Protein AF-A0A9D8LDS7-F1 (afdb_monomer_lite)

Sequence (123 aa):
MAQVLAFQNREGFHMGLRALAYEQAMSDPINEALVLYTGFGTSPFPRAKTPHLVQRFGSAKGAELKQRILDLLEELQQPVEALEVRSRKSLTERAIEQLQPRHPELDDSGLKALAWTYSFGLR

pLDDT: mean 78.14, std 19.86, range [33.81, 95.12]

Foldseek 3Di:
DDDDDDDDDDDPDPPPVVVVVVVCLPQPCLLVLLCQQQVPPNDPGGERNLVSLCVPVNDPVSVVSSVVNVVLLVQLPPDQPDPDDPDLLSSLVSSLVVSCVVCVSHDPSNSVSSSRCSSHPYD

Structure (mmCIF, N/CA/C/O backbone):
data_AF-A0A9D8LDS7-F1
#
_entry.id   AF-A0A9D8LDS7-F1
#
loop_
_atom_site.group_PDB
_atom_site.id
_atom_site.type_symbol
_atom_site.label_atom_id
_atom_site.label_alt_id
_atom_site.label_comp_id
_atom_site.label_asym_id
_atom_site.label_entity_id
_atom_site.label_seq_id
_atom_site.pdbx_PDB_ins_code
_atom_site.Cartn_x
_atom_site.Cartn_y
_atom_site.Cartn_z
_atom_site.occupancy
_atom_site.B_iso_or_equiv
_atom_site.auth_seq_id
_atom_site.auth_comp_id
_atom_site.auth_asym_id
_atom_site.auth_atom_id
_atom_site.pdbx_PDB_model_num
ATOM 1 N N . MET A 1 1 ? -40.772 -50.338 5.443 1.00 35.41 1 MET A N 1
ATOM 2 C CA . MET A 1 1 ? -40.488 -50.702 4.036 1.00 35.41 1 MET A CA 1
ATOM 3 C C . MET A 1 1 ? -40.051 -49.421 3.332 1.00 35.41 1 MET A C 1
ATOM 5 O O . MET A 1 1 ? -40.853 -48.506 3.276 1.00 35.41 1 MET A O 1
ATOM 9 N N . ALA A 1 2 ? -38.735 -49.198 3.234 1.00 35.84 2 ALA A N 1
ATOM 10 C CA . ALA A 1 2 ? -37.897 -49.279 2.011 1.00 35.84 2 ALA A CA 1
ATOM 11 C C . ALA A 1 2 ? -37.643 -47.854 1.451 1.00 35.84 2 ALA A C 1
ATOM 13 O O . ALA A 1 2 ? -38.589 -47.184 1.068 1.00 35.84 2 ALA A O 1
ATOM 14 N N . GLN A 1 3 ? -36.480 -47.241 1.726 1.00 40.62 3 GLN A N 1
ATOM 15 C CA . GLN A 1 3 ? -35.212 -47.267 0.950 1.00 40.62 3 GLN A CA 1
ATOM 16 C C . GLN A 1 3 ? -35.325 -46.575 -0.429 1.00 40.62 3 GLN A C 1
ATOM 18 O O . GLN A 1 3 ? -36.134 -46.991 -1.242 1.00 40.62 3 GLN A O 1
ATOM 23 N N . VAL A 1 4 ? -34.717 -45.389 -0.621 1.00 43.78 4 VAL A N 1
ATOM 24 C CA . VAL A 1 4 ? -33.330 -45.097 -1.096 1.00 43.78 4 VAL A CA 1
ATOM 25 C C . VAL A 1 4 ? -33.193 -45.141 -2.630 1.00 43.78 4 VAL A C 1
ATOM 27 O O . VAL A 1 4 ? -33.436 -46.181 -3.224 1.00 43.78 4 VAL A O 1
ATOM 30 N N . LEU A 1 5 ? -32.767 -44.007 -3.225 1.00 36.94 5 LEU A N 1
ATOM 31 C CA . LEU A 1 5 ? -31.759 -43.804 -4.304 1.00 36.94 5 LEU A CA 1
ATOM 32 C C . LEU A 1 5 ? -32.061 -42.475 -5.036 1.00 36.94 5 LEU A C 1
ATOM 34 O O . LEU A 1 5 ? -33.084 -42.328 -5.687 1.00 36.94 5 LEU A O 1
ATOM 38 N N . ALA A 1 6 ? -31.327 -41.399 -4.746 1.00 45.00 6 ALA A N 1
ATOM 39 C CA . ALA A 1 6 ? -30.059 -41.027 -5.383 1.00 45.00 6 ALA A CA 1
ATOM 40 C C . ALA A 1 6 ? -30.224 -40.478 -6.811 1.00 45.00 6 ALA A C 1
ATOM 42 O O . ALA A 1 6 ? -30.328 -41.233 -7.770 1.00 45.00 6 ALA A O 1
ATOM 43 N N . PHE A 1 7 ? -30.098 -39.156 -6.949 1.00 33.81 7 PHE A N 1
ATOM 44 C CA . PHE A 1 7 ? -29.399 -38.586 -8.097 1.00 33.81 7 PHE A CA 1
ATOM 45 C C . PHE A 1 7 ? -28.642 -37.328 -7.661 1.00 33.81 7 PHE A C 1
ATOM 47 O O . PHE A 1 7 ? -29.207 -36.255 -7.466 1.00 33.81 7 PHE A O 1
ATOM 54 N N . GLN A 1 8 ? -27.341 -37.505 -7.441 1.00 49.31 8 GLN A N 1
ATOM 55 C CA . GLN A 1 8 ? -26.378 -36.416 -7.493 1.00 49.31 8 GLN A CA 1
ATOM 56 C C . GLN A 1 8 ? -26.199 -36.008 -8.959 1.00 49.31 8 GLN A C 1
ATOM 58 O O . GLN A 1 8 ? -25.966 -36.867 -9.803 1.00 49.31 8 GLN A O 1
ATOM 63 N N . ASN A 1 9 ? -26.220 -34.709 -9.230 1.00 39.31 9 ASN A N 1
ATOM 64 C CA . ASN A 1 9 ? -25.269 -34.045 -10.127 1.00 39.31 9 ASN A CA 1
ATOM 65 C C . ASN A 1 9 ? -25.379 -32.546 -9.821 1.00 39.31 9 ASN A C 1
ATOM 67 O O . ASN A 1 9 ? -26.380 -31.916 -10.135 1.00 39.31 9 ASN A O 1
ATOM 71 N N . ARG A 1 10 ? -24.566 -32.028 -8.889 1.00 49.06 10 ARG A N 1
ATOM 72 C CA . ARG A 1 10 ? -23.235 -31.455 -9.164 1.00 49.06 10 ARG A CA 1
ATOM 73 C C . ARG A 1 10 ? -23.289 -30.513 -10.361 1.00 49.06 10 ARG A C 1
ATOM 75 O O . ARG A 1 10 ? -22.922 -30.945 -11.424 1.00 49.06 10 ARG A O 1
ATOM 82 N N . GLU A 1 11 ? -23.743 -29.277 -10.177 1.00 42.41 11 GLU A N 1
ATOM 83 C CA . GLU A 1 11 ? -23.432 -28.128 -11.050 1.00 42.41 11 GLU A CA 1
ATOM 84 C C . GLU A 1 11 ? -23.834 -26.849 -10.288 1.00 42.41 11 GLU A C 1
ATOM 86 O O . GLU A 1 11 ? -24.817 -26.185 -10.598 1.00 42.41 11 GLU A O 1
ATOM 91 N N . GLY A 1 12 ? -23.147 -26.546 -9.183 1.00 41.53 12 GLY A N 1
ATOM 92 C CA . GLY A 1 12 ? -23.509 -25.377 -8.364 1.00 41.53 12 GLY A CA 1
ATOM 93 C C . GLY A 1 12 ? -22.401 -24.783 -7.503 1.00 41.53 12 GLY A C 1
ATOM 94 O O . GLY A 1 12 ? -22.631 -23.789 -6.826 1.00 41.53 12 GLY A O 1
ATOM 95 N N . PHE A 1 13 ? -21.192 -25.353 -7.516 1.00 40.03 13 PHE A N 1
ATOM 96 C CA . PHE A 1 13 ? -20.132 -24.942 -6.587 1.00 40.03 13 PHE A CA 1
ATOM 97 C C . PHE A 1 13 ? -19.169 -23.876 -7.132 1.00 40.03 13 PHE A C 1
ATOM 99 O O . PHE A 1 13 ? -18.348 -23.364 -6.378 1.00 40.03 13 PHE A O 1
ATOM 106 N N . HIS A 1 14 ? -19.280 -23.486 -8.407 1.00 43.53 14 HIS A N 1
ATOM 107 C CA . HIS A 1 14 ? -18.318 -22.565 -9.033 1.00 43.53 14 HIS A CA 1
ATOM 108 C C . HIS A 1 14 ? -18.862 -21.174 -9.378 1.00 43.53 14 HIS A C 1
ATOM 110 O O . HIS A 1 14 ? -18.078 -20.301 -9.742 1.00 43.53 14 HIS A O 1
ATOM 116 N N . MET A 1 15 ? -20.164 -20.918 -9.217 1.00 40.06 15 MET A N 1
ATOM 117 C CA . MET A 1 15 ? -20.760 -19.631 -9.612 1.00 40.06 15 MET A CA 1
ATOM 118 C C . MET A 1 15 ? -21.112 -18.698 -8.438 1.00 40.06 15 MET A C 1
ATOM 120 O O . MET A 1 15 ? -21.478 -17.553 -8.671 1.00 40.06 15 MET A O 1
ATOM 124 N N . GLY A 1 16 ? -20.953 -19.147 -7.184 1.00 36.31 16 GLY A N 1
ATOM 125 C CA . GLY A 1 16 ? -21.208 -18.332 -5.983 1.00 36.31 16 GLY A CA 1
ATOM 126 C C . GLY A 1 16 ? -19.981 -17.600 -5.421 1.00 36.31 16 GLY A C 1
ATOM 127 O O . GLY A 1 16 ? -20.118 -16.515 -4.864 1.00 36.31 16 GLY A O 1
ATOM 128 N N . LEU A 1 17 ? -18.766 -18.138 -5.610 1.00 46.75 17 LEU A N 1
ATOM 129 C CA . LEU A 1 17 ? -17.541 -17.512 -5.081 1.00 46.75 17 LEU A CA 1
ATOM 130 C C . LEU A 1 17 ? -17.205 -16.186 -5.777 1.00 46.75 17 LEU A C 1
ATOM 132 O O . LEU A 1 17 ? -16.654 -15.279 -5.160 1.00 46.75 17 LEU A O 1
ATOM 136 N N . ARG A 1 18 ? -17.555 -16.057 -7.061 1.00 47.72 18 ARG A N 1
ATOM 137 C CA . ARG A 1 18 ? -17.226 -14.871 -7.861 1.00 47.72 18 ARG A CA 1
ATOM 138 C C . ARG A 1 18 ? -18.157 -13.687 -7.580 1.00 47.72 18 ARG A C 1
ATOM 140 O O . ARG A 1 18 ? -17.716 -12.550 -7.677 1.00 47.72 18 ARG A O 1
ATOM 147 N N . ALA A 1 19 ? -19.413 -13.946 -7.209 1.00 40.34 19 ALA A N 1
ATOM 148 C CA . ALA A 1 19 ? -20.389 -12.906 -6.878 1.00 40.34 19 ALA A CA 1
ATOM 149 C C . ALA A 1 19 ? -20.170 -12.336 -5.466 1.00 40.34 19 ALA A C 1
ATOM 151 O O . ALA A 1 19 ? -20.202 -11.123 -5.299 1.00 40.34 19 ALA A O 1
ATOM 152 N N . LEU A 1 20 ? -19.816 -13.177 -4.483 1.00 46.88 20 LEU A N 1
ATOM 153 C CA . LEU A 1 20 ? -19.414 -12.702 -3.151 1.00 46.88 20 LEU A CA 1
ATOM 154 C C . LEU A 1 20 ? -18.113 -11.885 -3.198 1.00 46.88 20 LEU A C 1
ATOM 156 O O . LEU A 1 20 ? -18.009 -10.875 -2.510 1.00 46.88 20 LEU A O 1
ATOM 160 N N . ALA A 1 21 ? -17.156 -12.260 -4.055 1.00 48.22 21 ALA A N 1
ATOM 161 C CA . ALA A 1 21 ? -15.966 -11.448 -4.315 1.00 48.22 21 ALA A CA 1
ATOM 162 C C . ALA A 1 21 ? -16.307 -10.088 -4.959 1.00 48.22 21 ALA A C 1
ATOM 164 O O . ALA A 1 21 ? -15.632 -9.101 -4.694 1.00 48.22 21 ALA A O 1
ATOM 165 N N . TYR A 1 22 ? -17.367 -10.019 -5.771 1.00 42.53 22 TYR A N 1
ATOM 166 C CA . TYR A 1 22 ? -17.815 -8.784 -6.423 1.00 42.53 22 TYR A CA 1
ATOM 167 C C . TYR A 1 22 ? -18.634 -7.877 -5.487 1.00 42.53 22 TYR A C 1
ATOM 169 O O . TYR A 1 22 ? -18.495 -6.660 -5.541 1.00 42.53 22 TYR A O 1
ATOM 177 N N . GLU A 1 23 ? -19.438 -8.436 -4.577 1.00 37.78 23 GLU A N 1
ATOM 178 C CA . GLU A 1 23 ? -20.122 -7.657 -3.530 1.00 37.78 23 GLU A CA 1
ATOM 179 C C . GLU A 1 23 ? -19.160 -7.196 -2.418 1.00 37.78 23 GLU A C 1
ATOM 181 O O . GLU A 1 23 ? -19.340 -6.112 -1.865 1.00 37.78 23 GLU A O 1
ATOM 186 N N . GLN A 1 24 ? -18.080 -7.944 -2.148 1.00 46.25 24 GLN A N 1
ATOM 187 C CA . GLN A 1 24 ? -16.945 -7.462 -1.343 1.00 46.25 24 GLN A CA 1
ATOM 188 C C . GLN A 1 24 ? -16.049 -6.458 -2.090 1.00 46.25 24 GLN A C 1
ATOM 190 O O . GLN A 1 24 ? -15.327 -5.702 -1.447 1.00 46.25 24 GLN A O 1
ATOM 195 N N . ALA A 1 25 ? -16.141 -6.379 -3.423 1.00 43.91 25 ALA A N 1
ATOM 196 C CA . ALA A 1 25 ? -15.493 -5.347 -4.238 1.00 43.91 25 ALA A CA 1
ATOM 197 C C . ALA A 1 25 ? -16.201 -3.976 -4.170 1.00 43.91 25 ALA A C 1
ATOM 199 O O . ALA A 1 25 ? -15.886 -3.071 -4.945 1.00 43.91 25 ALA A O 1
ATOM 200 N N . MET A 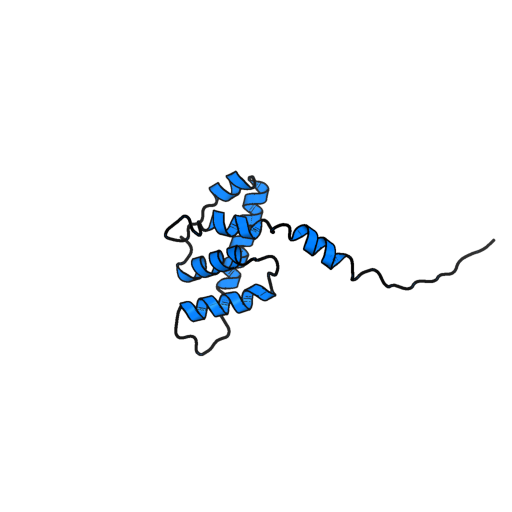1 26 ? -17.101 -3.772 -3.201 1.00 46.72 26 MET A N 1
ATOM 201 C CA . MET A 1 26 ? -17.340 -2.454 -2.603 1.00 46.72 26 MET A CA 1
ATOM 202 C C . MET A 1 26 ? -16.056 -2.001 -1.884 1.00 46.72 26 MET A C 1
ATOM 204 O O . MET A 1 26 ? -15.976 -2.053 -0.665 1.00 46.72 26 MET A O 1
ATOM 208 N N . SER A 1 27 ? -15.047 -1.617 -2.679 1.00 65.12 27 SER A N 1
ATOM 209 C CA . SER A 1 27 ? -13.723 -1.103 -2.302 1.00 65.12 27 SER A CA 1
ATOM 210 C C . SER A 1 27 ? -13.118 -1.794 -1.073 1.00 65.12 27 SER A C 1
ATOM 212 O O . SER A 1 27 ? -13.310 -1.316 0.046 1.00 65.12 27 SER A O 1
ATOM 214 N N . ASP A 1 28 ? -12.354 -2.883 -1.268 1.00 82.94 28 ASP A N 1
ATOM 215 C CA . ASP A 1 28 ? -11.640 -3.536 -0.158 1.00 82.94 28 ASP A CA 1
ATOM 216 C C . ASP A 1 28 ? -10.911 -2.459 0.675 1.00 82.94 28 ASP A C 1
ATOM 218 O O . ASP A 1 28 ? -10.214 -1.603 0.103 1.00 82.94 28 ASP A O 1
ATOM 222 N N . PRO A 1 29 ? -11.092 -2.449 2.012 1.00 91.31 29 PRO A N 1
ATOM 223 C CA . PRO A 1 29 ? -10.555 -1.405 2.879 1.00 91.31 29 PRO A CA 1
ATOM 224 C C . PRO A 1 29 ? -9.030 -1.293 2.810 1.00 91.31 29 PRO A C 1
ATOM 226 O O . PRO A 1 29 ? -8.486 -0.291 3.272 1.00 91.31 29 PRO A O 1
ATOM 229 N N . ILE A 1 30 ? -8.331 -2.279 2.235 1.00 93.38 30 ILE A N 1
ATOM 230 C CA . ILE A 1 30 ? -6.888 -2.236 2.017 1.00 93.38 30 ILE A CA 1
ATOM 231 C C . ILE A 1 30 ? -6.454 -1.045 1.158 1.00 93.38 30 ILE A C 1
ATOM 233 O O . ILE A 1 30 ? -5.419 -0.456 1.452 1.00 93.38 30 ILE A O 1
ATOM 237 N N . ASN A 1 31 ? -7.241 -0.633 0.159 1.00 92.81 31 ASN A N 1
ATOM 238 C CA . ASN A 1 31 ? -6.876 0.480 -0.725 1.00 92.81 31 ASN A CA 1
ATOM 239 C C . ASN A 1 31 ? -6.904 1.814 0.031 1.00 92.81 31 ASN A C 1
ATOM 241 O O . ASN A 1 31 ? -5.919 2.556 0.050 1.00 92.81 31 ASN A O 1
ATOM 245 N N . GLU A 1 32 ? -7.996 2.075 0.757 1.00 92.94 32 GLU A N 1
ATOM 246 C CA . GLU A 1 32 ? -8.110 3.246 1.633 1.00 92.94 32 GLU A CA 1
ATOM 247 C C . GLU A 1 32 ? -7.045 3.207 2.742 1.00 92.94 32 GLU A C 1
ATOM 249 O O . GLU A 1 32 ? -6.397 4.217 3.034 1.00 92.94 32 GLU A O 1
ATOM 254 N N . ALA A 1 33 ? -6.812 2.033 3.334 1.00 93.69 33 ALA A N 1
ATOM 255 C CA . ALA A 1 33 ? -5.802 1.848 4.363 1.00 93.69 33 ALA A CA 1
ATOM 256 C C . ALA A 1 33 ? -4.384 2.093 3.836 1.00 93.69 33 ALA A C 1
ATOM 258 O O . ALA A 1 33 ? -3.603 2.732 4.534 1.00 93.69 33 ALA A O 1
ATOM 259 N N . LEU A 1 34 ? -4.045 1.667 2.616 1.00 93.69 34 LEU A N 1
ATOM 260 C CA . LEU A 1 34 ? -2.754 1.947 1.982 1.00 93.69 34 LEU A CA 1
ATOM 261 C C . LEU A 1 34 ? -2.535 3.451 1.828 1.00 93.69 34 LEU A C 1
ATOM 263 O O . LEU A 1 34 ? -1.485 3.963 2.227 1.00 93.69 34 LEU A O 1
ATOM 267 N N . VAL A 1 35 ? -3.531 4.175 1.315 1.00 92.50 35 VAL A N 1
ATOM 268 C CA . VAL A 1 35 ? -3.460 5.634 1.146 1.00 92.50 35 VAL A CA 1
ATOM 269 C C . VAL A 1 35 ? -3.287 6.338 2.495 1.00 92.50 35 VAL A C 1
ATOM 271 O O . VAL A 1 35 ? -2.392 7.175 2.648 1.00 92.50 35 VAL A O 1
ATOM 274 N N . LEU A 1 36 ? -4.091 5.972 3.498 1.00 92.56 36 LEU A N 1
ATOM 275 C CA . LEU A 1 36 ? -4.026 6.560 4.839 1.00 92.56 36 LEU A CA 1
ATOM 276 C C . LEU A 1 36 ? -2.726 6.228 5.565 1.00 92.56 36 LEU A C 1
ATOM 278 O O . LEU A 1 36 ? -2.107 7.121 6.149 1.00 92.56 36 LEU A O 1
ATOM 282 N N . TYR A 1 37 ? -2.324 4.957 5.529 1.00 92.50 37 TYR A N 1
ATOM 283 C CA . TYR A 1 37 ? -1.132 4.467 6.199 1.00 92.50 37 TYR A CA 1
ATOM 284 C C . TYR A 1 37 ? 0.097 5.144 5.632 1.00 92.50 37 TYR A C 1
ATOM 286 O O . TYR A 1 37 ? 0.826 5.731 6.412 1.00 92.50 37 TYR A O 1
ATOM 294 N N . THR A 1 38 ? 0.288 5.111 4.308 1.00 90.31 38 THR A N 1
ATOM 295 C CA . THR A 1 38 ? 1.477 5.665 3.637 1.00 90.31 38 THR A CA 1
ATOM 296 C C . THR A 1 38 ? 1.453 7.1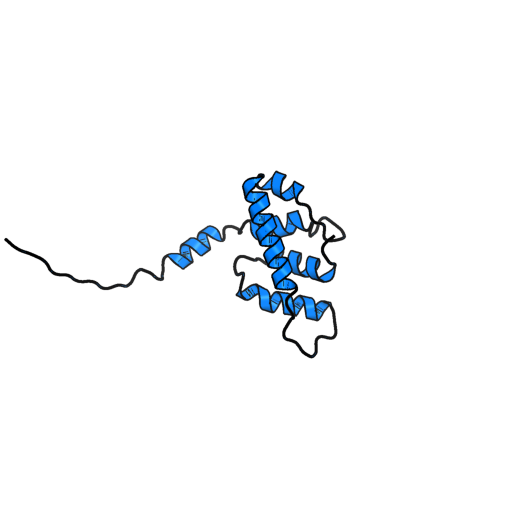92 3.571 1.00 90.31 38 THR A C 1
ATOM 298 O O . THR A 1 38 ? 2.502 7.829 3.475 1.00 90.31 38 THR A O 1
ATOM 301 N N . GLY A 1 39 ? 0.272 7.809 3.655 1.00 89.94 39 GLY A N 1
ATOM 302 C CA . GLY A 1 39 ? 0.090 9.244 3.456 1.00 89.94 39 GLY A CA 1
ATOM 303 C C . GLY A 1 39 ? 0.127 9.660 1.985 1.00 89.94 39 GLY A C 1
ATOM 304 O O . GLY A 1 39 ? 0.430 10.822 1.698 1.00 89.94 39 GLY A O 1
ATOM 305 N N . PHE A 1 40 ? -0.167 8.741 1.064 1.00 89.81 40 PHE A N 1
ATOM 306 C CA . PHE A 1 40 ? -0.206 9.015 -0.370 1.00 89.81 40 PHE A CA 1
ATOM 307 C C . PHE A 1 40 ? -1.117 10.216 -0.685 1.00 89.81 40 PHE A C 1
ATOM 309 O O . PHE A 1 40 ? -2.189 10.375 -0.101 1.00 89.81 40 PHE A O 1
ATOM 316 N N . GLY A 1 41 ? -0.643 11.123 -1.544 1.00 86.88 41 GLY A N 1
ATOM 317 C CA . GLY A 1 41 ? -1.347 12.357 -1.928 1.00 86.88 41 GLY A CA 1
ATOM 318 C C . GLY A 1 41 ? -1.420 13.459 -0.858 1.00 86.88 41 GLY A C 1
ATOM 319 O O . GLY A 1 41 ? -1.725 14.599 -1.189 1.00 86.88 41 GLY A O 1
ATOM 320 N N . THR A 1 42 ? -1.106 13.164 0.408 1.00 85.69 42 THR A N 1
ATOM 321 C CA . THR A 1 42 ? -1.177 14.140 1.518 1.00 85.69 42 THR A CA 1
ATOM 322 C C . THR A 1 42 ? 0.181 14.481 2.115 1.00 85.69 42 THR A C 1
ATOM 324 O O . THR A 1 42 ? 0.329 15.485 2.807 1.00 85.69 42 THR A O 1
ATOM 327 N N . SER A 1 43 ? 1.186 13.632 1.918 1.00 84.88 43 SER A N 1
ATOM 328 C CA . SER A 1 43 ? 2.529 13.802 2.467 1.00 84.88 43 SER A CA 1
ATOM 329 C C . SER A 1 43 ? 3.569 13.793 1.351 1.00 84.88 43 SER A C 1
ATOM 331 O O . SER A 1 43 ? 3.419 13.045 0.390 1.00 84.88 43 SER A O 1
ATOM 333 N N . PRO A 1 44 ? 4.645 14.593 1.468 1.00 84.25 44 PRO A N 1
ATOM 334 C CA . PRO A 1 44 ? 5.694 14.636 0.449 1.00 84.25 44 PRO A CA 1
ATOM 335 C C . PRO A 1 44 ? 6.513 13.337 0.383 1.00 84.25 44 PRO A C 1
ATOM 337 O O . PRO A 1 44 ? 7.152 13.070 -0.627 1.00 84.25 44 PRO A O 1
ATOM 340 N N . PHE A 1 45 ? 6.484 12.525 1.447 1.00 85.25 45 PHE A N 1
ATOM 341 C CA . PHE A 1 45 ? 7.158 11.229 1.532 1.00 85.25 45 PHE A CA 1
ATOM 342 C C . PHE A 1 45 ? 6.267 10.197 2.235 1.00 85.25 45 PHE A C 1
ATOM 344 O O . PHE A 1 45 ? 5.483 10.605 3.105 1.00 85.25 45 PHE A O 1
ATOM 351 N N . PRO A 1 46 ? 6.420 8.895 1.921 1.00 88.50 46 PRO A N 1
ATOM 352 C CA . PRO A 1 46 ? 5.714 7.827 2.615 1.00 88.50 46 PRO A CA 1
ATOM 353 C C . PRO A 1 46 ? 6.091 7.805 4.097 1.00 88.50 46 PRO A C 1
ATOM 355 O O . PRO A 1 46 ? 7.269 7.906 4.447 1.00 88.50 46 PRO A O 1
ATOM 358 N N . ARG A 1 47 ? 5.098 7.681 4.977 1.00 89.56 47 ARG A N 1
ATOM 359 C CA . ARG A 1 47 ? 5.292 7.590 6.435 1.00 89.56 47 ARG A CA 1
ATOM 360 C C . ARG A 1 47 ? 4.438 6.476 6.994 1.00 89.56 47 ARG A C 1
ATOM 362 O O . ARG A 1 47 ? 3.332 6.322 6.518 1.00 89.56 47 ARG A O 1
ATOM 369 N N . ALA A 1 48 ? 4.877 5.770 8.029 1.00 90.00 48 ALA A N 1
ATOM 370 C CA . ALA A 1 48 ? 4.059 4.742 8.682 1.00 90.00 48 ALA A CA 1
ATOM 371 C C . ALA A 1 48 ? 2.982 5.329 9.630 1.00 90.00 48 ALA A C 1
ATOM 373 O O . ALA A 1 48 ? 3.125 5.304 10.857 1.00 90.00 48 ALA A O 1
ATOM 374 N N . LYS A 1 49 ? 1.860 5.842 9.102 1.00 88.75 49 LYS A N 1
ATOM 375 C CA . LYS A 1 49 ? 0.797 6.501 9.896 1.00 88.75 49 LYS A CA 1
ATOM 376 C C . LYS A 1 49 ? -0.162 5.519 10.581 1.00 88.75 49 LYS A C 1
ATOM 378 O O . LYS A 1 49 ? -1.379 5.592 10.428 1.00 88.75 49 LYS A O 1
ATOM 383 N N . THR A 1 50 ? 0.373 4.631 11.418 1.00 87.50 50 THR A N 1
ATOM 384 C CA . THR A 1 50 ? -0.429 3.664 12.202 1.00 87.50 50 THR A CA 1
ATOM 385 C C . THR A 1 50 ? -1.596 4.308 12.983 1.00 87.50 50 THR A C 1
ATOM 387 O O . THR A 1 50 ? -2.693 3.749 12.946 1.00 87.50 50 THR A O 1
ATOM 390 N N . PRO A 1 51 ? -1.447 5.483 13.637 1.00 90.25 51 PRO A N 1
ATOM 391 C CA . PRO A 1 51 ? -2.561 6.105 14.363 1.00 90.25 51 PRO A CA 1
ATOM 392 C C . PRO A 1 51 ? -3.763 6.450 13.473 1.00 90.25 51 PRO A C 1
ATOM 394 O O . PRO A 1 51 ? -4.898 6.410 13.938 1.00 90.25 51 PRO A O 1
ATOM 397 N N . HIS A 1 52 ? -3.530 6.743 12.189 1.00 88.56 52 HIS A N 1
ATOM 398 C CA . HIS A 1 52 ? -4.593 7.083 11.242 1.00 88.56 52 HIS A CA 1
ATOM 399 C C . HIS A 1 52 ? -5.429 5.849 10.882 1.00 88.56 52 HIS A C 1
ATOM 401 O O . HIS A 1 52 ? -6.643 5.956 10.726 1.00 88.56 52 HIS A O 1
ATOM 407 N N . LEU A 1 53 ? -4.806 4.665 10.829 1.00 89.56 53 LEU A N 1
ATOM 408 C CA . LEU A 1 53 ? -5.528 3.404 10.641 1.00 89.56 53 LEU A CA 1
ATOM 409 C C . LEU A 1 53 ? -6.433 3.096 11.832 1.00 89.56 53 LEU A C 1
ATOM 411 O O . LEU A 1 53 ? -7.598 2.756 11.648 1.00 89.56 53 LEU A O 1
ATOM 415 N N . VAL A 1 54 ? -5.917 3.260 13.053 1.00 91.12 54 VAL A N 1
ATOM 416 C CA . VAL A 1 54 ? -6.693 3.033 14.281 1.00 91.12 54 VAL A CA 1
ATOM 417 C C . VAL A 1 54 ? -7.858 4.016 14.383 1.00 91.12 54 VAL A C 1
ATOM 419 O O . VAL A 1 54 ? -8.960 3.615 14.744 1.00 91.12 54 VAL A O 1
ATOM 422 N N . GLN A 1 55 ? -7.642 5.286 14.031 1.00 90.31 55 GLN A N 1
ATOM 423 C CA . GLN A 1 55 ? -8.697 6.299 14.045 1.00 90.31 55 GLN A CA 1
ATOM 424 C C . GLN A 1 55 ? -9.803 6.007 13.020 1.00 90.31 55 GLN A C 1
ATOM 426 O O . GLN A 1 55 ? -10.974 6.227 13.318 1.00 90.31 55 GLN A O 1
ATOM 431 N N . ARG A 1 56 ? -9.448 5.513 11.826 1.00 89.88 56 ARG A N 1
ATOM 432 C CA . ARG A 1 56 ? -10.410 5.274 10.743 1.00 89.88 56 ARG A CA 1
ATOM 433 C C . ARG A 1 56 ? -11.148 3.941 10.859 1.00 89.88 56 ARG A C 1
ATOM 435 O O . ARG A 1 56 ? -12.358 3.908 10.659 1.00 89.88 56 ARG A O 1
ATOM 442 N N . PHE A 1 57 ? -10.428 2.860 11.155 1.00 89.62 57 PHE A N 1
ATOM 443 C CA . PHE A 1 57 ? -10.946 1.486 11.118 1.00 89.62 57 PHE A CA 1
ATOM 444 C C . PHE A 1 57 ? -11.140 0.872 12.514 1.00 89.62 57 PHE A C 1
ATOM 446 O O . PHE A 1 57 ? -11.684 -0.222 12.640 1.00 89.62 57 PHE A O 1
ATOM 453 N N . GLY A 1 58 ? -10.709 1.559 13.574 1.00 93.19 58 GLY A N 1
ATOM 454 C CA . GLY A 1 58 ? -10.669 1.020 14.932 1.00 93.19 58 GLY A CA 1
ATOM 455 C C . GLY A 1 58 ? -9.399 0.206 15.205 1.00 93.19 58 GLY A C 1
ATOM 456 O O . GLY A 1 58 ? -8.652 -0.152 14.298 1.00 93.19 58 GLY A O 1
ATOM 457 N N . SER A 1 59 ? -9.139 -0.092 16.482 1.00 89.88 59 SER A N 1
ATOM 458 C CA . SER A 1 59 ? -7.870 -0.702 16.920 1.00 89.88 59 SER A CA 1
ATOM 459 C C . SER A 1 59 ? -7.628 -2.096 16.328 1.00 89.88 59 SER A C 1
ATOM 461 O O . SER A 1 59 ? -6.587 -2.333 15.720 1.00 89.88 59 SER A O 1
ATOM 463 N N . ALA A 1 60 ? -8.609 -3.000 16.435 1.00 92.50 60 ALA A N 1
ATOM 464 C CA . ALA A 1 60 ? -8.469 -4.375 15.954 1.00 92.50 60 ALA A CA 1
ATOM 465 C C . ALA A 1 60 ? -8.309 -4.441 14.425 1.00 92.50 60 ALA A C 1
ATOM 467 O O . ALA A 1 60 ? -7.333 -4.996 13.924 1.00 92.50 60 ALA A O 1
ATOM 468 N N . LYS A 1 61 ? -9.225 -3.811 13.677 1.00 90.06 61 LYS A N 1
ATOM 469 C CA . LYS A 1 61 ? -9.183 -3.819 12.208 1.00 90.06 61 LYS A CA 1
ATOM 470 C C . LYS A 1 61 ? -8.009 -3.009 11.659 1.00 90.06 61 LYS A C 1
ATOM 472 O O . LYS 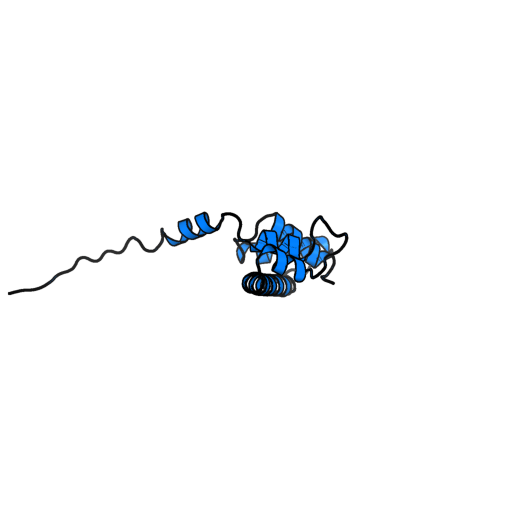A 1 61 ? -7.395 -3.414 10.680 1.00 90.06 61 LYS A O 1
ATOM 477 N N . GLY A 1 62 ? -7.654 -1.896 12.301 1.00 92.00 62 GLY A N 1
ATOM 478 C CA . GLY A 1 62 ? -6.481 -1.103 11.940 1.00 92.00 62 GLY A CA 1
ATOM 479 C C . GLY A 1 62 ? -5.171 -1.877 12.106 1.00 92.00 62 GLY A C 1
ATOM 480 O O . GLY A 1 62 ? -4.284 -1.743 11.266 1.00 92.00 62 GLY A O 1
ATOM 481 N N . ALA A 1 63 ? -5.055 -2.715 13.141 1.00 92.88 63 ALA A N 1
ATOM 482 C CA . ALA A 1 63 ? -3.903 -3.599 13.323 1.00 92.88 63 ALA A CA 1
ATOM 483 C C . ALA A 1 63 ? -3.842 -4.703 12.252 1.00 92.88 63 ALA A C 1
ATOM 485 O O . ALA A 1 63 ? -2.773 -4.941 11.694 1.00 92.88 63 ALA A O 1
ATOM 486 N N . GLU A 1 64 ? -4.979 -5.320 11.916 1.00 94.00 64 GLU A N 1
ATOM 487 C CA . GLU A 1 64 ? -5.077 -6.310 10.831 1.00 94.00 64 GLU A CA 1
ATOM 488 C C . GLU A 1 64 ? -4.671 -5.705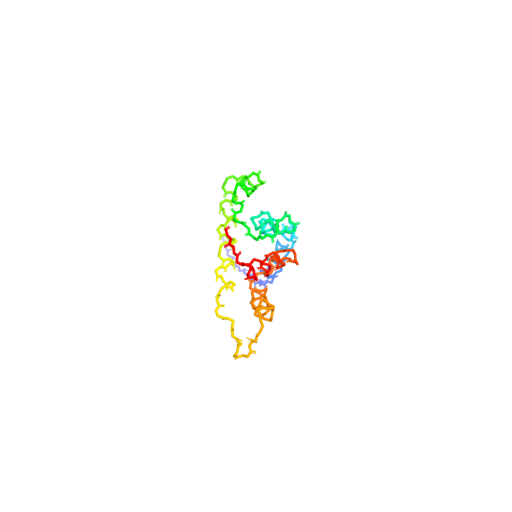 9.477 1.00 94.00 64 GLU A C 1
ATOM 490 O O . GLU A 1 64 ? -3.825 -6.251 8.772 1.00 94.00 64 GLU A O 1
ATOM 495 N N . LEU A 1 65 ? -5.223 -4.537 9.137 1.00 93.50 65 LEU A N 1
ATOM 496 C CA . LEU A 1 65 ? -4.906 -3.834 7.893 1.00 93.50 65 LEU A CA 1
ATOM 497 C C . LEU A 1 65 ? -3.443 -3.404 7.848 1.00 93.50 65 LEU A C 1
ATOM 499 O O . LEU A 1 65 ? -2.804 -3.528 6.809 1.00 93.50 65 LEU A O 1
ATOM 503 N N . LYS A 1 66 ? -2.886 -2.945 8.974 1.00 94.00 66 LYS A N 1
ATOM 504 C CA . LYS A 1 66 ? -1.457 -2.647 9.067 1.00 94.00 66 LYS A CA 1
ATOM 505 C C . LYS A 1 66 ? -0.620 -3.875 8.724 1.00 94.00 66 LYS A C 1
ATOM 507 O O . LYS A 1 66 ? 0.331 -3.733 7.965 1.00 94.00 66 LYS A O 1
ATOM 512 N N . GLN A 1 67 ? -0.950 -5.043 9.276 1.00 95.12 67 GLN A N 1
ATOM 513 C CA . GLN A 1 67 ? -0.200 -6.262 8.986 1.00 95.12 67 GLN A CA 1
ATOM 514 C C . GLN A 1 67 ? -0.276 -6.607 7.496 1.00 95.12 67 GLN A C 1
ATOM 516 O O . GLN A 1 67 ? 0.767 -6.728 6.868 1.00 95.12 67 GLN A O 1
ATOM 521 N N . ARG A 1 68 ? -1.482 -6.602 6.907 1.00 94.75 68 ARG A N 1
ATOM 522 C CA . ARG A 1 68 ? -1.664 -6.822 5.459 1.00 94.75 68 ARG A CA 1
ATOM 523 C C . ARG A 1 68 ? -0.836 -5.850 4.609 1.00 94.75 68 ARG A C 1
ATOM 525 O O . ARG A 1 68 ? -0.243 -6.255 3.619 1.00 94.75 68 ARG A O 1
ATOM 532 N N . ILE A 1 69 ? -0.769 -4.571 4.991 1.00 93.94 69 ILE A N 1
ATOM 533 C CA . ILE A 1 69 ? 0.053 -3.574 4.285 1.00 93.94 69 ILE A CA 1
ATOM 534 C C . ILE A 1 69 ? 1.543 -3.908 4.385 1.00 93.94 69 ILE A C 1
ATOM 536 O O . ILE A 1 69 ? 2.264 -3.756 3.403 1.00 93.94 69 ILE A O 1
ATOM 540 N N . LEU A 1 70 ? 2.022 -4.338 5.553 1.00 93.62 70 LEU A N 1
ATOM 541 C CA . LEU A 1 70 ? 3.421 -4.730 5.720 1.00 93.62 70 LEU A CA 1
ATOM 542 C C . LEU A 1 70 ? 3.758 -5.972 4.891 1.00 93.62 70 LEU A C 1
ATOM 544 O O . LEU A 1 70 ? 4.802 -5.974 4.246 1.00 93.62 70 LEU A O 1
ATOM 548 N N . ASP A 1 71 ? 2.858 -6.954 4.839 1.00 93.94 71 ASP A N 1
ATOM 549 C CA . ASP A 1 71 ? 3.023 -8.154 4.013 1.00 93.94 71 ASP A CA 1
ATOM 550 C C . ASP A 1 71 ? 3.101 -7.783 2.518 1.00 93.94 71 ASP A C 1
ATOM 552 O O . ASP A 1 71 ? 4.002 -8.227 1.809 1.00 93.94 71 ASP A O 1
ATOM 556 N N . LEU A 1 72 ? 2.233 -6.874 2.048 1.00 93.88 72 LEU A N 1
ATOM 557 C CA . LEU A 1 72 ? 2.286 -6.336 0.681 1.00 93.88 72 LEU A CA 1
ATOM 558 C C . LEU A 1 72 ? 3.607 -5.613 0.386 1.00 93.88 72 LEU A C 1
ATOM 560 O O . LEU A 1 72 ? 4.160 -5.739 -0.705 1.00 93.88 72 LEU A O 1
ATOM 564 N N . LEU A 1 73 ? 4.113 -4.827 1.340 1.00 91.62 73 LEU A N 1
ATOM 565 C CA . LEU A 1 73 ? 5.376 -4.106 1.182 1.00 91.62 73 LEU A CA 1
ATOM 566 C C . LEU A 1 73 ? 6.582 -5.050 1.178 1.00 91.62 73 LEU A C 1
ATOM 568 O O . LEU A 1 73 ? 7.536 -4.790 0.448 1.00 91.62 73 LEU A O 1
ATOM 572 N N . GLU A 1 74 ? 6.547 -6.122 1.967 1.00 91.44 74 GLU A N 1
ATOM 573 C CA . GLU A 1 74 ? 7.570 -7.170 1.963 1.00 91.44 74 GLU A CA 1
ATOM 574 C C . GLU A 1 74 ? 7.560 -7.948 0.642 1.00 91.44 74 GLU A C 1
ATOM 576 O O . GLU A 1 74 ? 8.615 -8.171 0.044 1.00 91.44 74 GLU A O 1
ATOM 581 N N . GLU A 1 75 ? 6.376 -8.300 0.137 1.00 90.88 75 GLU A N 1
ATOM 582 C CA . GLU A 1 75 ? 6.224 -8.960 -1.159 1.00 90.88 75 GLU A CA 1
ATOM 583 C C . GLU A 1 75 ? 6.753 -8.087 -2.301 1.00 90.88 75 GLU A C 1
ATOM 585 O O . GLU A 1 75 ? 7.453 -8.568 -3.190 1.00 90.88 75 GLU A O 1
ATOM 590 N N . LEU A 1 76 ? 6.508 -6.778 -2.237 1.00 87.69 76 LEU A N 1
ATOM 591 C CA . LEU A 1 76 ? 7.015 -5.819 -3.213 1.00 87.69 76 LEU A CA 1
ATOM 592 C C . LEU A 1 76 ? 8.550 -5.676 -3.174 1.00 87.69 76 LEU A C 1
ATOM 594 O O . LEU A 1 76 ? 9.148 -5.244 -4.158 1.00 87.69 76 LEU A O 1
ATOM 598 N N . GLN A 1 77 ? 9.203 -6.022 -2.058 1.00 85.38 77 GLN A N 1
ATOM 599 C CA . GLN A 1 77 ? 10.667 -6.044 -1.942 1.00 85.38 77 GLN A CA 1
ATOM 600 C C . GLN A 1 77 ? 11.310 -7.325 -2.479 1.00 85.38 77 GLN A C 1
ATOM 602 O O . GLN A 1 77 ? 12.541 -7.390 -2.553 1.00 85.38 77 GLN A O 1
ATOM 607 N N . GLN A 1 78 ? 10.518 -8.326 -2.871 1.00 86.00 78 GLN A N 1
ATOM 608 C CA . GLN A 1 78 ? 11.063 -9.534 -3.474 1.00 86.00 78 GLN A CA 1
ATOM 609 C C . GLN A 1 78 ? 11.819 -9.206 -4.772 1.00 86.00 78 GLN A C 1
ATOM 611 O O . GLN A 1 78 ? 11.481 -8.242 -5.469 1.00 86.00 78 GLN A O 1
ATOM 616 N N . PRO A 1 79 ? 12.869 -9.978 -5.108 1.00 79.56 79 PRO A N 1
ATOM 617 C CA . PRO A 1 79 ? 13.641 -9.746 -6.316 1.00 79.56 79 PRO A CA 1
ATOM 618 C C . PRO A 1 79 ? 12.739 -9.813 -7.545 1.00 79.56 79 PRO A C 1
ATOM 620 O O . PRO A 1 79 ? 12.149 -10.847 -7.848 1.00 79.56 79 PRO A O 1
ATOM 623 N N . VAL A 1 80 ? 12.665 -8.705 -8.273 1.00 77.75 80 VAL A N 1
ATOM 624 C CA . VAL A 1 80 ? 11.959 -8.665 -9.546 1.00 77.75 80 VAL A CA 1
ATOM 625 C C . VAL A 1 80 ? 12.782 -9.458 -10.559 1.00 77.75 80 VAL A C 1
ATOM 627 O O . VAL A 1 80 ? 13.946 -9.133 -10.801 1.00 77.75 80 VAL A O 1
ATOM 630 N N . GLU A 1 81 ? 12.192 -10.495 -11.153 1.00 67.25 81 GLU A N 1
ATOM 631 C CA . GLU A 1 81 ? 12.789 -11.262 -12.257 1.00 67.25 81 GLU A CA 1
ATOM 632 C C . GLU A 1 81 ? 13.001 -10.384 -13.504 1.00 67.25 81 GLU A C 1
ATOM 634 O O . GLU A 1 81 ? 12.222 -10.405 -14.454 1.00 67.25 81 GLU A O 1
ATOM 639 N N . ALA A 1 82 ? 14.047 -9.561 -13.510 1.00 61.56 82 ALA A N 1
ATOM 640 C CA . ALA A 1 82 ? 14.428 -8.789 -14.681 1.00 61.56 82 ALA A CA 1
ATOM 641 C C . ALA A 1 82 ? 15.923 -8.432 -14.646 1.00 61.56 82 ALA A C 1
ATOM 643 O O . ALA A 1 82 ? 16.366 -7.532 -13.935 1.00 61.56 82 ALA A O 1
ATOM 644 N N . LEU A 1 83 ? 16.697 -9.136 -15.478 1.00 56.28 83 LEU A N 1
ATOM 645 C CA . LEU A 1 83 ? 18.156 -9.020 -15.615 1.00 56.28 83 LEU A CA 1
ATOM 646 C C . LEU A 1 83 ? 18.642 -7.660 -16.167 1.00 56.28 83 LEU A C 1
ATOM 648 O O . LEU A 1 83 ? 19.835 -7.377 -16.107 1.00 56.28 83 LEU A O 1
ATOM 652 N N . GLU A 1 84 ? 17.752 -6.808 -16.692 1.00 64.75 84 GLU A N 1
ATOM 653 C CA . GLU A 1 84 ? 18.127 -5.589 -17.434 1.00 64.75 84 GLU A CA 1
ATOM 654 C C . GLU A 1 84 ? 17.411 -4.300 -16.988 1.00 64.75 84 GLU A C 1
ATOM 656 O O . GLU A 1 84 ? 17.341 -3.320 -17.736 1.00 64.75 84 GLU A O 1
ATOM 661 N N . VAL A 1 85 ? 16.870 -4.240 -15.769 1.00 63.19 85 VAL A N 1
ATOM 662 C CA . VAL A 1 85 ? 16.183 -3.020 -15.320 1.00 63.19 85 VAL A CA 1
ATOM 663 C C . VAL A 1 85 ? 17.188 -1.969 -14.858 1.00 63.19 85 VAL A C 1
ATOM 665 O O . VAL A 1 85 ? 17.764 -2.053 -13.779 1.00 63.19 85 VAL A O 1
ATOM 668 N N . ARG A 1 86 ? 17.391 -0.942 -15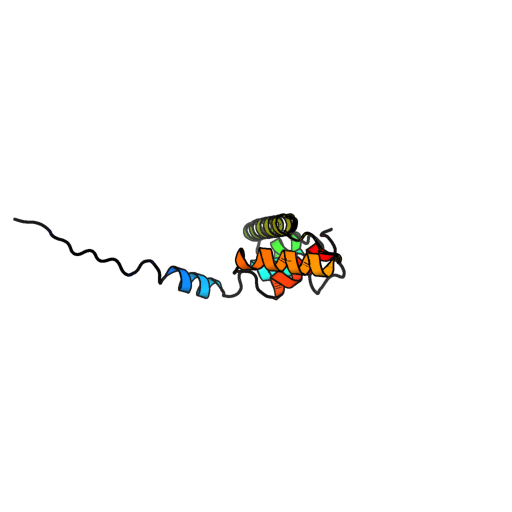.688 1.00 69.75 86 ARG A N 1
ATOM 669 C CA . ARG A 1 86 ? 18.395 0.111 -15.446 1.00 69.75 86 ARG A CA 1
ATOM 670 C C . ARG A 1 86 ? 17.883 1.315 -14.651 1.00 69.75 86 ARG A C 1
ATOM 672 O O . ARG A 1 86 ? 18.687 2.152 -14.255 1.00 69.75 86 ARG A O 1
ATOM 679 N N . SER A 1 87 ? 16.570 1.443 -14.432 1.00 82.50 87 SER A N 1
ATOM 680 C CA . SER A 1 87 ? 15.978 2.616 -13.774 1.00 82.50 87 SER A CA 1
ATOM 681 C C . SER A 1 87 ? 15.059 2.240 -12.614 1.00 82.50 87 SER A C 1
ATOM 683 O O . SER A 1 87 ? 14.336 1.246 -12.673 1.00 82.50 87 SER A O 1
ATOM 685 N N . ARG A 1 88 ? 15.037 3.084 -11.574 1.00 82.56 88 ARG A N 1
ATOM 686 C CA . ARG A 1 88 ? 14.159 2.904 -10.408 1.00 82.56 88 ARG A CA 1
ATOM 687 C C . ARG A 1 88 ? 12.679 2.911 -10.790 1.00 82.56 88 ARG A C 1
ATOM 689 O O . ARG A 1 88 ? 11.920 2.137 -10.233 1.00 82.56 88 ARG A O 1
ATOM 696 N N . LYS A 1 89 ? 12.290 3.722 -11.782 1.00 85.19 89 LYS A N 1
ATOM 697 C CA . LYS A 1 89 ? 10.922 3.745 -12.319 1.00 85.19 89 LYS A CA 1
ATOM 698 C C . LYS A 1 89 ? 10.534 2.386 -12.906 1.00 85.19 89 LYS A C 1
ATOM 700 O O . LYS A 1 89 ? 9.509 1.836 -12.528 1.00 85.19 89 LYS A O 1
ATOM 705 N N . SER A 1 90 ? 11.383 1.835 -13.770 1.00 84.88 90 SER A N 1
ATOM 706 C CA . SER A 1 90 ? 11.129 0.541 -14.405 1.00 84.88 90 SER A CA 1
ATOM 707 C C . SER A 1 90 ? 11.138 -0.611 -13.396 1.00 84.88 90 SER A C 1
ATOM 709 O O . SER A 1 90 ? 10.398 -1.569 -13.579 1.00 84.88 90 SER A O 1
ATOM 711 N N . LEU A 1 91 ? 11.929 -0.518 -12.316 1.00 86.94 91 LEU A N 1
ATOM 712 C CA . LEU A 1 91 ? 11.883 -1.492 -11.217 1.00 86.94 91 LEU A CA 1
ATOM 713 C C . LEU A 1 91 ? 10.535 -1.435 -10.497 1.00 86.94 91 LEU A C 1
ATOM 715 O O . LEU A 1 91 ? 9.913 -2.473 -10.301 1.00 86.94 91 LEU A O 1
ATOM 719 N N . THR A 1 92 ? 10.063 -0.231 -10.162 1.00 88.81 92 THR A N 1
ATOM 720 C CA . THR A 1 92 ? 8.750 -0.035 -9.537 1.00 88.81 92 THR A CA 1
ATOM 721 C C . THR A 1 92 ? 7.623 -0.579 -10.415 1.00 88.81 92 THR A C 1
ATOM 723 O O . THR A 1 92 ? 6.778 -1.315 -9.923 1.00 88.81 92 THR A O 1
ATOM 726 N N . GLU A 1 93 ? 7.607 -0.241 -11.707 1.00 89.19 93 GLU A N 1
ATOM 727 C CA . GLU A 1 93 ? 6.581 -0.715 -12.648 1.00 89.19 93 GLU A CA 1
ATOM 728 C C . GLU A 1 93 ? 6.544 -2.247 -12.695 1.00 89.19 93 GLU A C 1
ATOM 730 O O . GLU A 1 93 ? 5.479 -2.840 -12.557 1.00 89.19 93 GLU A O 1
ATOM 735 N N . ARG A 1 94 ? 7.711 -2.896 -12.776 1.00 88.50 94 ARG A N 1
ATOM 736 C CA . ARG A 1 94 ? 7.811 -4.360 -12.818 1.00 88.50 94 ARG A CA 1
ATOM 737 C C . ARG A 1 94 ? 7.405 -5.036 -11.509 1.00 88.50 94 ARG A C 1
ATOM 739 O O . ARG A 1 94 ? 6.728 -6.058 -11.550 1.00 88.50 94 ARG A O 1
ATOM 746 N N . ALA A 1 95 ? 7.784 -4.469 -10.364 1.00 89.44 95 ALA A N 1
ATOM 747 C CA . ALA A 1 95 ? 7.359 -4.978 -9.061 1.00 89.44 95 ALA A CA 1
ATOM 748 C C . ALA A 1 95 ? 5.825 -4.947 -8.931 1.00 89.44 95 ALA A C 1
ATOM 750 O O . ALA A 1 95 ? 5.214 -5.910 -8.475 1.00 89.44 95 ALA A O 1
ATOM 751 N N . ILE A 1 96 ? 5.190 -3.869 -9.403 1.00 91.50 96 ILE A N 1
ATOM 752 C CA . ILE A 1 96 ? 3.729 -3.736 -9.405 1.00 91.50 96 ILE A CA 1
ATOM 753 C C . ILE A 1 96 ? 3.074 -4.712 -10.393 1.00 91.50 96 ILE A C 1
ATOM 755 O O . ILE A 1 96 ? 2.090 -5.353 -10.032 1.00 91.50 96 ILE A O 1
ATOM 759 N N . GLU A 1 97 ? 3.632 -4.884 -11.596 1.00 90.50 97 GLU A N 1
ATOM 760 C CA . GLU A 1 97 ? 3.150 -5.862 -12.588 1.00 90.50 97 GLU A CA 1
ATOM 761 C C . GLU A 1 97 ? 3.186 -7.309 -12.065 1.00 90.50 97 GLU A C 1
ATOM 763 O O . GLU A 1 97 ? 2.303 -8.099 -12.392 1.00 90.50 97 GLU A O 1
ATOM 768 N N . GLN A 1 98 ? 4.181 -7.667 -11.246 1.00 89.94 98 GLN A N 1
ATOM 769 C CA . GLN A 1 98 ? 4.271 -8.994 -10.623 1.00 89.94 98 GLN A CA 1
ATOM 770 C C . GLN A 1 98 ? 3.304 -9.166 -9.445 1.00 89.94 98 GLN A C 1
ATOM 772 O O . GLN A 1 98 ? 2.791 -10.266 -9.226 1.00 89.94 98 GLN A O 1
ATOM 777 N N . LEU A 1 99 ? 3.044 -8.090 -8.699 1.00 90.31 99 LEU A N 1
ATOM 778 C CA . LEU A 1 99 ? 2.198 -8.112 -7.508 1.00 90.31 99 LEU A CA 1
ATOM 779 C C . LEU A 1 99 ? 0.698 -8.088 -7.855 1.00 90.31 99 LEU A C 1
ATOM 781 O O . LEU A 1 99 ? -0.089 -8.810 -7.246 1.00 90.31 99 LEU A O 1
ATOM 785 N N . GLN A 1 100 ? 0.291 -7.311 -8.862 1.00 89.38 100 GLN A N 1
ATOM 786 C CA . GLN A 1 100 ? -1.121 -7.092 -9.203 1.00 89.38 100 GLN A CA 1
ATOM 787 C C . GLN A 1 100 ? -1.934 -8.383 -9.465 1.00 89.38 100 GLN A C 1
ATOM 789 O O . GLN A 1 100 ? -3.044 -8.483 -8.944 1.00 89.38 100 GLN A O 1
ATOM 794 N N . PRO A 1 101 ? -1.442 -9.403 -10.203 1.00 89.50 101 PRO A N 1
ATOM 795 C CA . PRO A 1 101 ? -2.203 -10.637 -10.436 1.00 89.50 101 PRO A CA 1
ATOM 796 C C . PRO A 1 101 ? -2.463 -11.458 -9.166 1.00 89.50 101 PRO A C 1
ATOM 798 O O . PRO A 1 101 ? -3.370 -12.289 -9.150 1.00 89.50 101 PRO A O 1
ATOM 801 N N . ARG A 1 102 ? -1.646 -11.256 -8.124 1.00 89.94 102 ARG A N 1
ATOM 802 C CA . ARG A 1 102 ? -1.720 -11.974 -6.843 1.00 89.94 102 ARG A CA 1
ATOM 803 C C . ARG A 1 102 ? -2.645 -11.282 -5.841 1.00 89.94 102 ARG A C 1
ATOM 805 O O . ARG A 1 102 ? -3.136 -11.951 -4.940 1.00 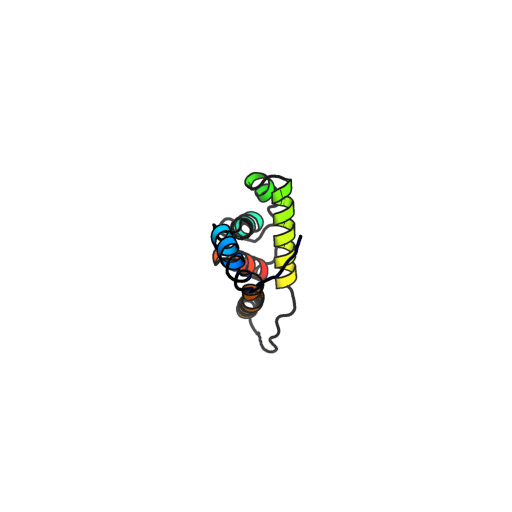89.94 102 ARG A O 1
ATOM 812 N N . HIS A 1 103 ? -2.918 -9.993 -6.048 1.00 90.81 103 HIS A N 1
ATOM 813 C CA . HIS A 1 103 ? -3.743 -9.148 -5.181 1.00 90.81 103 HIS A CA 1
ATOM 814 C C . HIS A 1 103 ? -4.817 -8.411 -5.997 1.00 90.81 103 HIS A C 1
ATOM 816 O O . HIS A 1 103 ? -4.723 -7.196 -6.198 1.00 90.81 103 HIS A O 1
ATOM 822 N N . PRO A 1 104 ? -5.832 -9.132 -6.517 1.00 89.00 104 PRO A N 1
ATOM 823 C CA . PRO A 1 104 ? -6.904 -8.541 -7.319 1.00 89.00 104 PRO A CA 1
ATOM 824 C C . PRO A 1 104 ? -7.789 -7.563 -6.531 1.00 89.00 104 PRO A C 1
ATOM 826 O O . PRO A 1 104 ? -8.568 -6.835 -7.141 1.00 89.00 104 PRO A O 1
ATOM 829 N N . GLU A 1 105 ? -7.691 -7.535 -5.198 1.00 87.56 105 GLU A N 1
ATOM 830 C CA . GLU A 1 105 ? -8.355 -6.538 -4.357 1.00 87.56 105 GLU A CA 1
ATOM 831 C C . GLU A 1 105 ? -7.735 -5.134 -4.455 1.00 87.56 105 GLU A C 1
ATOM 833 O O . GLU A 1 105 ? -8.358 -4.169 -4.009 1.00 87.56 105 GLU A O 1
ATOM 838 N N . LEU A 1 106 ? -6.526 -5.001 -5.017 1.00 90.69 106 LEU A N 1
ATOM 839 C CA . LEU A 1 106 ? -5.849 -3.715 -5.164 1.00 90.69 106 LEU A CA 1
ATOM 840 C C . LEU A 1 106 ? -6.363 -2.953 -6.385 1.00 90.69 106 LEU A C 1
ATOM 842 O O . LEU A 1 106 ? -6.226 -3.391 -7.529 1.00 90.69 106 LEU A O 1
ATOM 846 N N . ASP A 1 107 ? -6.901 -1.766 -6.132 1.00 90.69 107 ASP A N 1
ATOM 847 C CA . ASP A 1 107 ? -7.295 -0.823 -7.168 1.00 90.69 107 ASP A CA 1
ATOM 848 C C . ASP A 1 107 ? -6.138 0.114 -7.558 1.00 90.69 107 ASP A C 1
ATOM 850 O O . ASP A 1 107 ? -5.031 0.072 -7.013 1.00 90.69 107 ASP A O 1
ATOM 854 N N . ASP A 1 108 ? -6.395 0.998 -8.522 1.00 89.69 108 ASP A N 1
ATOM 855 C CA . ASP A 1 108 ? -5.420 1.981 -9.003 1.00 89.69 108 ASP A CA 1
ATOM 856 C C . ASP A 1 108 ? -4.839 2.859 -7.875 1.00 89.69 108 ASP A C 1
ATOM 858 O O . ASP A 1 108 ? -3.651 3.190 -7.901 1.00 89.69 108 ASP A O 1
ATOM 862 N N . SER A 1 109 ? -5.633 3.200 -6.856 1.00 89.94 109 SER A N 1
ATOM 863 C CA . SER A 1 109 ? -5.178 4.015 -5.728 1.00 89.94 109 SER A CA 1
ATOM 864 C C . SER A 1 109 ? -4.230 3.242 -4.809 1.00 89.94 109 SER A C 1
ATOM 866 O O . SER A 1 109 ? -3.176 3.770 -4.438 1.00 89.94 109 SER A O 1
ATOM 868 N N . GLY A 1 110 ? -4.546 1.976 -4.516 1.00 91.75 110 GLY A N 1
ATOM 869 C CA . GLY A 1 110 ? -3.689 1.076 -3.746 1.00 91.75 110 GLY A CA 1
ATOM 870 C C . GLY A 1 110 ? -2.364 0.802 -4.457 1.00 91.75 110 GLY A C 1
ATOM 871 O O . GLY A 1 110 ? -1.292 0.967 -3.866 1.00 91.75 110 GLY A O 1
ATOM 872 N N . LEU A 1 111 ? -2.417 0.484 -5.755 1.00 93.62 111 LEU A N 1
ATOM 873 C CA . LEU A 1 111 ? -1.227 0.235 -6.574 1.00 93.62 111 LEU A CA 1
ATOM 874 C C . LEU A 1 111 ? -0.333 1.480 -6.672 1.00 93.62 111 LEU A C 1
ATOM 876 O O . LEU A 1 111 ? 0.886 1.378 -6.518 1.00 93.62 111 LEU A O 1
ATOM 880 N N . LYS A 1 112 ? -0.910 2.676 -6.852 1.00 92.94 112 LYS A N 1
ATOM 881 C CA . LYS A 1 112 ? -0.146 3.936 -6.858 1.00 92.94 112 LYS A CA 1
ATOM 882 C C . LYS A 1 112 ? 0.497 4.235 -5.506 1.00 92.94 112 LYS A C 1
ATOM 884 O O . LYS A 1 112 ? 1.651 4.672 -5.474 1.00 92.94 112 LYS A O 1
ATOM 889 N N . ALA A 1 113 ? -0.201 3.978 -4.399 1.00 92.94 113 ALA A N 1
ATOM 890 C CA . ALA A 1 113 ? 0.352 4.147 -3.057 1.00 92.94 113 ALA A CA 1
ATOM 891 C C . ALA A 1 113 ? 1.531 3.192 -2.797 1.00 92.94 113 ALA A C 1
ATOM 893 O O . ALA A 1 113 ? 2.557 3.616 -2.253 1.00 92.94 113 ALA A O 1
ATOM 894 N N . LEU A 1 114 ? 1.435 1.933 -3.239 1.00 93.56 114 LEU A N 1
ATOM 895 C CA . LEU A 1 114 ? 2.522 0.951 -3.158 1.00 93.56 114 LEU A CA 1
ATOM 896 C C . LEU A 1 114 ? 3.715 1.350 -4.033 1.00 93.56 114 LEU A C 1
ATOM 898 O O . LEU A 1 114 ? 4.842 1.415 -3.542 1.00 93.56 114 LEU A O 1
ATOM 902 N N . ALA A 1 115 ? 3.472 1.706 -5.296 1.00 93.06 115 ALA A N 1
ATOM 903 C CA . ALA A 1 115 ? 4.503 2.141 -6.237 1.00 93.06 115 ALA A CA 1
ATOM 904 C C . ALA A 1 115 ? 5.283 3.356 -5.712 1.00 93.06 115 ALA A C 1
ATOM 906 O O . ALA A 1 115 ? 6.517 3.412 -5.766 1.00 93.06 115 ALA A O 1
ATOM 907 N N . TRP A 1 116 ? 4.560 4.335 -5.165 1.00 92.88 116 TRP A N 1
ATOM 908 C CA . TRP A 1 116 ? 5.144 5.503 -4.519 1.00 92.88 116 TRP A CA 1
ATOM 909 C C . TRP A 1 116 ? 5.978 5.107 -3.294 1.00 92.88 116 TRP A C 1
ATOM 911 O O . TRP A 1 116 ? 7.126 5.536 -3.163 1.00 92.88 116 TRP A O 1
ATOM 921 N N . THR A 1 117 ? 5.450 4.226 -2.442 1.00 92.00 117 THR A N 1
ATOM 922 C CA . THR A 1 117 ? 6.150 3.752 -1.239 1.00 92.00 117 THR A CA 1
ATOM 923 C C . THR A 1 117 ? 7.440 3.005 -1.571 1.00 92.00 117 THR A C 1
ATOM 925 O O . THR A 1 117 ? 8.476 3.289 -0.977 1.00 92.00 117 THR A O 1
ATOM 928 N N . TYR A 1 118 ? 7.430 2.133 -2.577 1.00 89.12 118 TYR A N 1
ATOM 929 C CA . TYR A 1 118 ? 8.624 1.449 -3.082 1.00 89.12 118 TYR A CA 1
ATOM 930 C C . TYR A 1 118 ? 9.666 2.428 -3.640 1.00 89.12 118 TYR A C 1
ATOM 932 O O . TYR A 1 118 ? 10.869 2.352 -3.368 1.00 89.12 118 TYR A O 1
ATOM 940 N N . SER A 1 119 ? 9.190 3.426 -4.385 1.00 87.06 119 SER A N 1
ATOM 941 C CA . SER A 1 119 ? 10.047 4.413 -5.038 1.00 87.06 119 SER A CA 1
ATOM 942 C C . SER A 1 119 ? 10.756 5.341 -4.054 1.00 87.06 119 SER A C 1
ATOM 944 O O . SER A 1 119 ? 11.869 5.761 -4.349 1.00 87.06 119 SER A O 1
ATOM 946 N N . PHE A 1 120 ? 10.174 5.648 -2.893 1.00 85.81 120 PHE A N 1
ATOM 947 C CA . PHE A 1 120 ? 10.773 6.571 -1.915 1.00 85.81 120 PHE A CA 1
ATOM 948 C C . PHE A 1 120 ? 11.270 5.902 -0.628 1.00 85.81 120 PHE A C 1
ATOM 950 O O . PHE A 1 120 ? 12.078 6.501 0.086 1.00 85.81 120 PHE A O 1
ATOM 957 N N . GLY A 1 121 ? 10.844 4.667 -0.365 1.00 85.00 121 GLY A N 1
ATOM 958 C CA . GLY A 1 121 ? 11.040 3.981 0.906 1.00 85.00 121 GLY A CA 1
ATOM 959 C C . GLY A 1 121 ? 10.068 4.479 1.979 1.00 85.00 121 GLY A C 1
ATOM 960 O O . GLY A 1 121 ? 9.791 5.677 2.084 1.00 85.00 121 GLY A O 1
ATOM 961 N N . LEU A 1 122 ? 9.561 3.552 2.790 1.00 84.38 122 LEU A N 1
ATOM 962 C CA . LEU A 1 122 ? 8.766 3.880 3.971 1.00 84.38 122 LEU A CA 1
ATOM 963 C C . LEU A 1 122 ? 9.686 4.371 5.102 1.00 84.38 122 LEU A C 1
ATOM 965 O O . LEU A 1 122 ? 10.745 3.784 5.326 1.00 84.38 122 LEU A O 1
ATOM 969 N N . ARG A 1 123 ? 9.287 5.448 5.790 1.00 75.38 123 ARG A N 1
ATOM 970 C CA . ARG A 1 123 ? 10.001 6.035 6.937 1.00 75.38 123 ARG A CA 1
ATOM 971 C C . ARG A 1 123 ? 9.176 6.002 8.217 1.00 75.38 123 ARG A C 1
ATOM 973 O O . ARG A 1 123 ? 7.923 6.070 8.125 1.00 75.38 123 ARG A O 1
#

Secondary structure (DSSP, 8-state):
------------SSSSHHHHHHHTTS--HHHHHHHHHHTTTTSSS----HHHHHHHH-HHHHHHHHHHHHHHHHHHTSPPS-TT--SHHHHHHHHHHHHGGG-TT--HHHHHHHHHHHHH---

Radius of gyration: 20.34 Å; chains: 1; bounding box: 59×65×34 Å